Protein AF-A0A8S3J6Q9-F1 (afdb_monomer_lite)

Structure (mmCIF, N/CA/C/O backbone):
data_AF-A0A8S3J6Q9-F1
#
_entry.id   AF-A0A8S3J6Q9-F1
#
loop_
_atom_site.group_PDB
_atom_site.id
_atom_site.type_symbol
_atom_site.label_atom_id
_atom_site.label_alt_id
_atom_site.label_comp_id
_atom_site.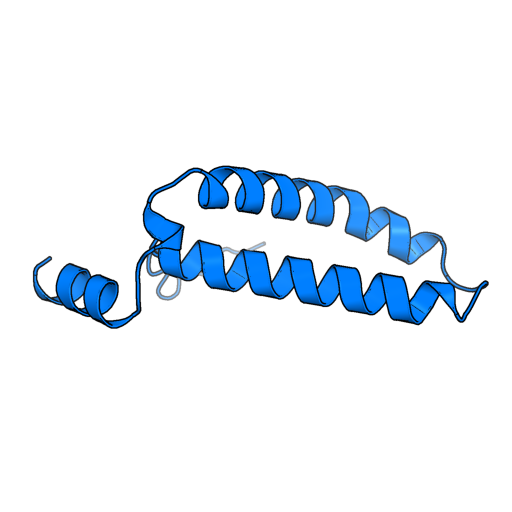label_asym_id
_atom_site.label_entity_id
_atom_site.label_seq_id
_atom_site.pdbx_PDB_ins_code
_atom_site.Cartn_x
_atom_site.Cartn_y
_atom_site.Cartn_z
_atom_site.occupancy
_atom_site.B_iso_or_equiv
_atom_site.auth_seq_id
_atom_site.auth_comp_id
_atom_site.auth_asym_id
_atom_site.auth_atom_id
_atom_site.pdbx_PDB_model_num
ATOM 1 N N . MET A 1 1 ? 10.796 -24.470 -4.615 1.00 58.34 1 MET A N 1
ATOM 2 C CA . MET A 1 1 ? 10.428 -23.459 -3.606 1.00 58.34 1 MET A CA 1
ATOM 3 C C . MET A 1 1 ? 9.499 -24.156 -2.640 1.00 58.34 1 MET A C 1
ATOM 5 O O . MET A 1 1 ? 8.334 -24.336 -2.973 1.00 58.34 1 MET A O 1
ATOM 9 N N . ASP A 1 2 ? 10.031 -24.623 -1.516 1.00 71.25 2 ASP A N 1
ATOM 10 C CA . ASP A 1 2 ? 9.210 -25.209 -0.461 1.00 71.25 2 ASP A CA 1
ATOM 11 C C . ASP A 1 2 ? 8.577 -24.066 0.329 1.00 71.25 2 ASP A C 1
ATOM 13 O O . ASP A 1 2 ? 9.266 -23.175 0.824 1.00 71.25 2 ASP A O 1
ATOM 17 N N . PHE A 1 3 ? 7.248 -24.032 0.357 1.00 68.62 3 PHE A N 1
ATOM 18 C CA . PHE A 1 3 ? 6.496 -22.939 0.959 1.00 68.62 3 PHE A CA 1
ATOM 19 C C . PHE A 1 3 ? 6.268 -23.253 2.440 1.00 68.62 3 PHE A C 1
ATOM 21 O O . PHE A 1 3 ? 5.292 -23.913 2.801 1.00 68.62 3 PHE A O 1
ATOM 28 N N . GLN A 1 4 ? 7.184 -22.814 3.305 1.00 74.81 4 GLN A N 1
ATOM 29 C CA . GLN A 1 4 ? 6.967 -22.861 4.751 1.00 74.81 4 GLN A CA 1
ATOM 30 C C . GLN A 1 4 ? 5.883 -21.837 5.114 1.00 74.81 4 GLN A C 1
ATOM 32 O O . GLN A 1 4 ? 6.066 -20.634 4.953 1.00 74.81 4 GLN A O 1
ATOM 37 N N . ARG A 1 5 ? 4.714 -22.321 5.555 1.00 65.00 5 ARG A N 1
ATOM 38 C CA . ARG A 1 5 ? 3.554 -21.497 5.952 1.00 65.00 5 ARG A CA 1
ATOM 39 C C . ARG A 1 5 ? 3.700 -20.915 7.361 1.00 65.00 5 ARG A C 1
ATOM 41 O O . ARG A 1 5 ? 2.702 -20.777 8.068 1.00 65.00 5 ARG A O 1
ATOM 48 N N . ASP A 1 6 ? 4.914 -20.620 7.799 1.00 62.88 6 ASP A N 1
ATOM 49 C CA . ASP A 1 6 ? 5.125 -20.174 9.169 1.00 62.88 6 ASP A CA 1
ATOM 50 C C . ASP A 1 6 ? 4.459 -18.797 9.348 1.00 62.88 6 ASP A C 1
ATOM 52 O O . ASP A 1 6 ? 4.880 -17.797 8.777 1.00 62.88 6 ASP A O 1
ATOM 56 N N . SER A 1 7 ? 3.335 -18.790 10.076 1.00 66.75 7 SER A N 1
ATOM 57 C CA . SER A 1 7 ? 2.550 -17.625 10.509 1.00 66.75 7 SER A CA 1
ATOM 58 C C . SER A 1 7 ? 2.325 -16.528 9.449 1.00 66.75 7 SER A C 1
ATOM 60 O O . SER A 1 7 ? 2.663 -15.360 9.659 1.00 66.75 7 SER A O 1
ATOM 62 N N . ILE A 1 8 ? 1.685 -16.866 8.327 1.00 72.56 8 ILE A N 1
ATOM 63 C CA . ILE A 1 8 ? 1.210 -15.852 7.372 1.00 72.56 8 ILE A CA 1
ATOM 64 C C . ILE A 1 8 ? -0.008 -15.146 7.978 1.00 72.56 8 ILE A C 1
ATOM 66 O O . ILE A 1 8 ? -1.125 -15.662 7.935 1.00 72.56 8 ILE A O 1
ATOM 70 N N . ARG A 1 9 ? 0.208 -13.958 8.550 1.00 82.50 9 ARG A N 1
ATOM 71 C CA . ARG A 1 9 ? -0.876 -13.066 8.967 1.00 82.50 9 ARG A CA 1
ATOM 72 C C . ARG A 1 9 ? -1.342 -12.248 7.753 1.00 82.50 9 ARG A C 1
ATOM 74 O O . ARG A 1 9 ? -0.493 -11.668 7.074 1.00 82.50 9 ARG A O 1
ATOM 81 N N . PRO A 1 10 ? -2.654 -12.165 7.475 1.00 85.06 10 PRO A N 1
ATOM 82 C CA . PRO A 1 10 ? -3.158 -11.229 6.477 1.00 85.06 10 PRO A CA 1
ATOM 83 C C . PRO A 1 10 ? -2.815 -9.790 6.884 1.00 85.06 10 PRO A C 1
ATOM 85 O O . PRO A 1 10 ? -2.938 -9.424 8.052 1.00 85.06 10 PRO A O 1
ATOM 88 N N . LEU A 1 11 ? -2.378 -8.985 5.917 1.00 89.31 11 LEU A N 1
ATOM 89 C CA . LEU A 1 11 ? -2.153 -7.552 6.101 1.00 89.31 11 LEU A CA 1
ATOM 90 C C . LEU A 1 11 ? -3.419 -6.783 5.725 1.00 89.31 11 LEU A C 1
ATOM 92 O O . LEU A 1 11 ? -4.106 -7.135 4.765 1.00 89.31 11 LEU A O 1
ATOM 96 N N . SER A 1 12 ? -3.696 -5.699 6.443 1.00 92.88 12 SER A N 1
ATOM 97 C CA . SER A 1 12 ? -4.735 -4.748 6.057 1.00 92.88 12 SER A CA 1
ATOM 98 C C . SER A 1 12 ? -4.329 -3.975 4.798 1.00 92.88 12 SER A C 1
ATOM 100 O O . SER A 1 12 ? -3.145 -3.850 4.456 1.00 92.88 12 SER A O 1
ATOM 102 N N . ASN A 1 13 ? -5.319 -3.390 4.119 1.00 94.31 13 ASN A N 1
ATOM 103 C CA . ASN A 1 13 ? -5.065 -2.503 2.981 1.00 94.31 13 ASN A CA 1
ATOM 104 C C . ASN A 1 13 ? -4.207 -1.293 3.386 1.00 94.31 13 ASN A C 1
ATOM 106 O O . ASN A 1 13 ? -3.360 -0.873 2.604 1.00 94.31 13 ASN A O 1
ATOM 110 N N . TYR A 1 14 ? -4.364 -0.784 4.614 1.00 95.12 14 TYR A N 1
ATOM 111 C CA . TYR A 1 14 ? -3.533 0.291 5.157 1.00 95.12 14 TYR A CA 1
ATOM 112 C C . TYR A 1 14 ? -2.065 -0.123 5.315 1.00 95.12 14 TYR A C 1
ATOM 114 O O . TYR A 1 14 ? -1.173 0.553 4.803 1.00 95.12 14 TYR A O 1
ATOM 122 N N . GLU A 1 15 ? -1.806 -1.261 5.968 1.00 94.06 15 GLU A N 1
ATOM 123 C CA . GLU A 1 15 ? -0.446 -1.794 6.141 1.00 94.06 15 GLU A CA 1
ATOM 124 C C . GLU A 1 15 ? 0.214 -2.043 4.778 1.00 94.06 15 GLU A C 1
ATOM 126 O O . GLU A 1 15 ? 1.362 -1.658 4.546 1.00 94.06 15 GLU A O 1
ATOM 131 N N . THR A 1 16 ? -0.547 -2.608 3.840 1.00 95.06 16 THR A N 1
ATOM 132 C CA . THR A 1 16 ? -0.091 -2.837 2.466 1.00 95.06 16 THR A CA 1
ATOM 133 C C . THR A 1 16 ? 0.212 -1.518 1.749 1.00 95.06 16 THR A C 1
ATOM 135 O O . THR A 1 16 ? 1.251 -1.401 1.100 1.00 95.06 16 THR A O 1
ATOM 138 N N . TYR A 1 17 ? -0.641 -0.501 1.895 1.00 95.88 17 TYR A N 1
ATOM 139 C CA . TYR A 1 17 ? -0.436 0.827 1.314 1.00 95.88 17 TYR A CA 1
ATOM 140 C C . TYR A 1 17 ? 0.855 1.478 1.811 1.00 95.88 17 TYR A C 1
ATOM 142 O O . TYR A 1 17 ? 1.640 1.954 0.988 1.00 95.88 17 TYR A O 1
ATOM 150 N N . LEU A 1 18 ? 1.129 1.438 3.119 1.00 94.75 18 LEU A N 1
ATOM 151 C CA . LEU A 1 18 ? 2.372 1.977 3.679 1.00 94.75 18 LEU A CA 1
ATOM 152 C C . LEU A 1 18 ? 3.609 1.282 3.099 1.00 94.75 18 LEU A C 1
ATOM 154 O O . LEU A 1 18 ? 4.545 1.954 2.659 1.00 94.75 18 LEU A O 1
ATOM 158 N N . VAL A 1 19 ? 3.598 -0.053 3.040 1.00 94.19 19 VAL A N 1
ATOM 159 C CA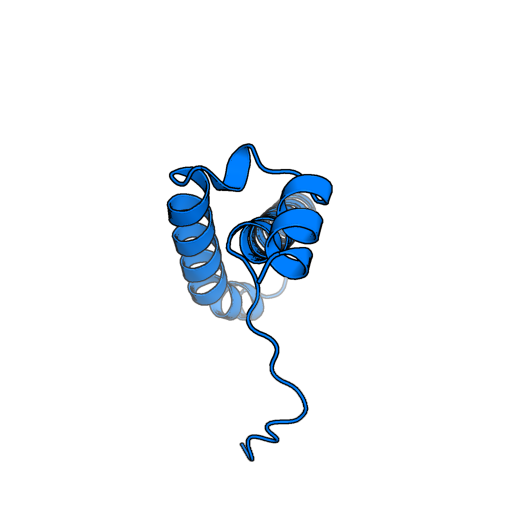 . VAL A 1 19 ? 4.722 -0.838 2.507 1.00 94.19 19 VAL A CA 1
ATOM 160 C C . VAL A 1 19 ? 4.946 -0.539 1.025 1.00 94.19 19 VAL A C 1
ATOM 162 O O . VAL A 1 19 ? 6.061 -0.208 0.618 1.00 94.19 19 VAL A O 1
ATOM 165 N N . VAL A 1 20 ? 3.895 -0.606 0.206 1.00 94.19 20 VAL A N 1
ATOM 166 C CA . VAL A 1 20 ? 3.994 -0.382 -1.244 1.00 94.19 20 VAL A CA 1
ATOM 167 C C . VAL A 1 20 ? 4.439 1.053 -1.547 1.00 94.19 20 VAL A C 1
ATOM 169 O O . VAL A 1 20 ? 5.300 1.257 -2.408 1.00 94.19 20 VAL A O 1
ATOM 172 N N . LYS A 1 21 ? 3.926 2.044 -0.808 1.00 93.75 21 LYS A N 1
ATOM 173 C CA . LYS A 1 21 ? 4.330 3.451 -0.935 1.00 93.75 21 LYS A CA 1
ATOM 174 C C . LYS A 1 21 ? 5.808 3.650 -0.602 1.00 93.75 21 LYS A C 1
ATOM 176 O O . LYS A 1 21 ? 6.515 4.293 -1.379 1.00 93.75 21 LYS A O 1
ATOM 181 N N . GLN A 1 22 ? 6.289 3.054 0.490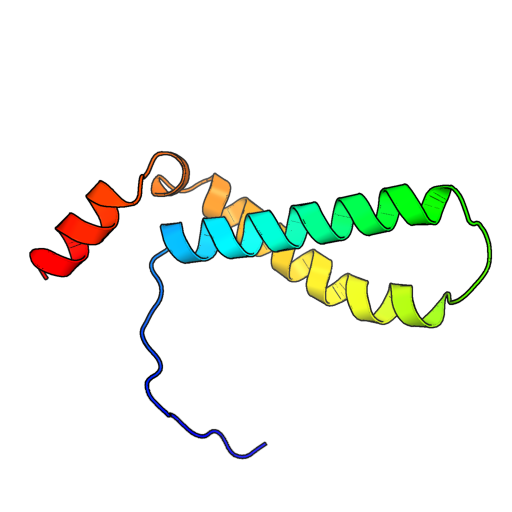 1.00 92.56 22 GLN A N 1
ATOM 182 C CA . GLN A 1 22 ? 7.696 3.126 0.886 1.00 92.56 22 GLN A CA 1
ATOM 183 C C . GLN A 1 22 ? 8.620 2.505 -0.173 1.00 92.56 22 GLN A C 1
ATOM 185 O O . GLN A 1 22 ? 9.658 3.082 -0.512 1.00 92.56 22 GLN A O 1
ATOM 190 N N . ILE A 1 23 ? 8.245 1.347 -0.730 1.00 89.94 23 ILE A N 1
ATOM 191 C CA . ILE A 1 23 ? 9.021 0.692 -1.794 1.00 89.94 23 ILE A CA 1
ATOM 192 C C . ILE A 1 23 ? 9.044 1.574 -3.051 1.00 89.94 23 ILE A C 1
ATOM 194 O O . ILE A 1 23 ? 10.111 1.786 -3.630 1.00 89.94 23 ILE A O 1
ATOM 198 N N . HIS A 1 24 ? 7.898 2.134 -3.451 1.00 88.44 24 HIS A N 1
ATOM 199 C CA . HIS A 1 24 ? 7.812 3.025 -4.610 1.00 88.44 24 HIS A CA 1
ATOM 200 C C . HIS A 1 24 ? 8.706 4.268 -4.456 1.00 88.44 24 HIS A C 1
ATOM 202 O O . HIS A 1 24 ? 9.461 4.603 -5.369 1.00 88.44 24 HIS A O 1
ATOM 208 N N . GLN A 1 25 ? 8.676 4.917 -3.288 1.00 87.50 25 GLN A N 1
ATOM 209 C CA . GLN A 1 25 ? 9.527 6.072 -2.978 1.00 87.50 25 GLN A CA 1
ATOM 210 C C . GLN A 1 25 ? 11.016 5.709 -3.019 1.00 87.50 25 GLN A C 1
ATOM 212 O O . GLN A 1 25 ? 11.793 6.381 -3.695 1.00 87.50 25 GLN A O 1
ATOM 217 N N . THR A 1 26 ? 11.394 4.592 -2.392 1.00 84.75 26 THR A N 1
ATOM 218 C CA . THR A 1 26 ? 12.782 4.101 -2.379 1.00 84.75 26 THR A CA 1
ATOM 219 C C . THR A 1 26 ? 13.300 3.819 -3.794 1.00 84.75 26 THR A C 1
ATOM 221 O O . THR A 1 26 ? 14.454 4.116 -4.112 1.00 84.75 26 THR A O 1
ATOM 224 N N . ASN A 1 27 ? 12.460 3.257 -4.668 1.00 79.88 27 ASN A N 1
ATOM 225 C CA . ASN A 1 27 ? 12.829 2.997 -6.061 1.00 79.88 27 ASN A CA 1
ATOM 226 C C . ASN A 1 27 ? 13.022 4.304 -6.843 1.00 79.88 27 ASN A C 1
ATOM 228 O O . ASN A 1 27 ? 14.025 4.448 -7.543 1.00 79.88 27 ASN A O 1
ATOM 232 N N . ASN A 1 28 ? 12.141 5.289 -6.649 1.00 73.69 28 ASN A N 1
ATOM 233 C CA . ASN A 1 28 ? 12.272 6.600 -7.286 1.00 73.69 28 ASN A CA 1
ATOM 234 C C . ASN A 1 28 ? 13.539 7.348 -6.831 1.00 73.69 28 ASN A C 1
ATOM 236 O O . ASN A 1 28 ? 14.247 7.913 -7.664 1.00 73.69 28 ASN A O 1
ATOM 240 N N . GLU A 1 29 ? 13.876 7.327 -5.539 1.00 72.50 29 GLU A N 1
ATOM 241 C CA . GLU A 1 29 ? 15.101 7.956 -5.015 1.00 72.50 29 GLU A CA 1
ATOM 242 C C . GLU A 1 29 ? 16.372 7.328 -5.601 1.00 72.50 29 GLU A C 1
ATOM 244 O O . GLU A 1 29 ? 17.315 8.031 -5.982 1.00 72.50 29 GLU A O 1
ATOM 249 N N . ARG A 1 30 ? 16.385 5.997 -5.744 1.00 67.75 30 ARG A N 1
ATOM 250 C CA . ARG A 1 30 ? 17.487 5.267 -6.388 1.00 67.75 30 ARG A CA 1
ATOM 251 C C . ARG A 1 30 ? 17.637 5.638 -7.861 1.00 67.75 30 ARG A C 1
ATOM 253 O O . ARG A 1 30 ? 18.767 5.743 -8.338 1.00 67.75 30 ARG A O 1
ATOM 260 N N . ASP A 1 31 ? 16.536 5.865 -8.568 1.00 63.56 31 ASP A N 1
ATOM 261 C CA . ASP A 1 31 ? 16.559 6.270 -9.975 1.00 63.56 31 ASP A CA 1
ATOM 262 C C . ASP A 1 31 ? 17.028 7.722 -10.146 1.00 63.56 31 ASP A C 1
ATOM 264 O O . ASP A 1 31 ? 17.820 8.019 -11.046 1.00 63.56 31 ASP A O 1
ATOM 268 N N . VAL A 1 32 ? 16.640 8.624 -9.237 1.00 59.78 32 VAL A N 1
ATOM 269 C CA . VAL A 1 32 ? 17.140 10.010 -9.206 1.00 59.78 32 VAL A CA 1
ATOM 270 C C . VAL A 1 32 ? 18.644 10.045 -8.908 1.00 59.78 32 VAL A C 1
ATOM 272 O O . VAL A 1 32 ? 19.389 10.727 -9.614 1.00 59.78 32 VAL A O 1
ATOM 275 N N . GLY A 1 33 ? 19.125 9.248 -7.947 1.00 54.94 33 GLY A N 1
ATOM 276 C CA . GLY A 1 33 ? 20.554 9.143 -7.622 1.00 54.94 33 GLY A CA 1
ATOM 277 C C . GLY A 1 33 ? 21.417 8.537 -8.741 1.00 54.94 33 GLY A C 1
ATOM 278 O O . GLY A 1 33 ? 22.597 8.870 -8.868 1.00 54.94 33 GLY A O 1
ATOM 279 N N . LYS A 1 34 ? 20.838 7.685 -9.599 1.00 53.50 34 LYS A N 1
ATOM 280 C CA . LYS A 1 34 ? 21.524 7.065 -10.750 1.00 53.50 34 LYS A CA 1
ATOM 281 C C . LYS A 1 34 ? 21.531 7.932 -12.007 1.00 53.50 34 LYS A C 1
ATOM 283 O O . LYS A 1 34 ? 22.461 7.815 -12.804 1.00 53.50 34 LYS A O 1
ATOM 288 N N . ARG A 1 35 ? 20.575 8.855 -12.175 1.00 52.91 35 ARG A N 1
ATOM 289 C CA . ARG A 1 35 ? 20.582 9.824 -13.292 1.00 52.91 35 ARG A CA 1
ATOM 290 C C . ARG A 1 35 ? 21.820 10.733 -13.292 1.00 52.91 35 ARG A C 1
ATOM 292 O O . ARG A 1 35 ? 22.204 11.214 -14.355 1.00 52.91 35 ARG A O 1
ATOM 299 N N . GLY A 1 36 ? 22.485 10.896 -12.143 1.00 48.16 36 GLY A N 1
ATOM 300 C CA . GLY A 1 36 ? 23.780 11.579 -12.019 1.00 48.16 36 GLY A CA 1
ATOM 301 C C . GLY A 1 36 ? 25.015 10.730 -12.366 1.00 48.16 36 GLY A C 1
ATOM 302 O O . GLY A 1 36 ? 26.099 11.281 -12.528 1.00 48.16 36 GLY A O 1
ATOM 303 N N . LYS A 1 37 ? 24.885 9.403 -12.513 1.00 53.53 37 LYS A N 1
ATOM 304 C CA . LYS A 1 37 ? 25.983 8.480 -12.852 1.00 53.53 37 LYS A CA 1
ATOM 305 C C . LYS A 1 37 ? 25.603 7.654 -14.082 1.00 53.53 37 LYS A C 1
ATOM 307 O O . LYS A 1 37 ? 25.323 6.460 -14.006 1.00 53.53 37 LYS A O 1
ATOM 312 N N . LYS A 1 38 ? 25.574 8.321 -15.241 1.00 50.16 38 LYS A N 1
ATOM 313 C CA . LYS A 1 38 ? 25.431 7.679 -16.557 1.00 50.16 38 LYS A CA 1
ATOM 314 C C . LYS A 1 38 ? 26.574 6.683 -16.769 1.00 50.16 38 LYS A C 1
ATOM 316 O O . LYS A 1 38 ? 27.694 7.083 -17.060 1.00 50.16 38 LYS A O 1
ATOM 321 N N . GLY A 1 39 ? 26.252 5.398 -16.696 1.00 52.28 39 GLY A N 1
ATOM 322 C CA . GLY A 1 39 ? 27.088 4.341 -17.253 1.00 52.28 39 GLY A CA 1
ATOM 323 C C . GLY A 1 39 ? 27.561 3.324 -16.233 1.00 52.28 39 GLY A C 1
ATOM 324 O O . GLY A 1 39 ? 28.731 3.315 -15.890 1.00 52.28 39 GLY A O 1
ATOM 325 N N . GLN A 1 40 ? 26.672 2.428 -15.806 1.00 49.16 40 GLN A N 1
ATOM 326 C CA . GLN A 1 40 ? 26.972 0.995 -15.695 1.00 49.16 40 GLN A CA 1
ATOM 327 C C . GLN A 1 40 ? 25.710 0.234 -15.263 1.00 49.16 40 GLN A C 1
ATOM 329 O O . GLN A 1 40 ? 25.024 0.634 -14.330 1.00 49.16 40 GLN A O 1
ATOM 334 N N . ASN A 1 41 ? 25.452 -0.887 -15.944 1.00 45.53 41 ASN A N 1
ATOM 335 C CA . ASN A 1 41 ? 24.429 -1.909 -15.672 1.00 45.53 41 ASN A CA 1
ATOM 336 C C . ASN A 1 41 ? 22.995 -1.678 -16.183 1.00 45.53 41 ASN A C 1
ATOM 338 O O . ASN A 1 41 ? 22.034 -1.688 -15.418 1.00 45.53 41 ASN A O 1
ATOM 342 N N . ARG A 1 42 ? 22.845 -1.681 -17.518 1.00 52.78 42 ARG A N 1
ATOM 343 C CA . ARG A 1 42 ? 21.558 -1.901 -18.220 1.00 52.78 42 ARG A CA 1
ATOM 344 C C . ARG A 1 42 ? 20.865 -3.228 -17.843 1.00 52.78 42 ARG A C 1
ATOM 346 O O . ARG A 1 42 ? 19.665 -3.370 -18.028 1.00 52.78 42 ARG A O 1
ATOM 353 N N . THR A 1 43 ? 21.587 -4.200 -17.281 1.00 51.03 43 THR A N 1
ATOM 354 C CA . THR A 1 43 ? 21.048 -5.521 -16.903 1.00 51.03 43 THR A CA 1
ATOM 355 C C . THR A 1 43 ? 20.226 -5.501 -15.605 1.00 51.03 43 THR A C 1
ATOM 357 O O . THR A 1 43 ? 19.328 -6.319 -15.438 1.00 51.03 43 THR A O 1
ATOM 360 N N . LEU A 1 44 ? 20.484 -4.549 -14.697 1.00 49.56 44 LEU A N 1
ATOM 361 C CA . LEU A 1 44 ? 19.731 -4.371 -13.440 1.00 49.56 44 LEU A CA 1
ATOM 362 C C . LEU A 1 44 ? 18.443 -3.553 -13.629 1.00 49.56 44 LEU A C 1
ATOM 364 O O . LEU A 1 44 ? 17.521 -3.665 -12.823 1.00 49.56 44 LEU A O 1
ATOM 368 N N . GLU A 1 45 ? 18.371 -2.737 -14.682 1.00 53.78 45 GLU A N 1
ATOM 369 C CA . GLU A 1 45 ? 17.182 -1.941 -15.008 1.00 53.78 45 GLU A CA 1
ATOM 370 C C . GLU A 1 45 ? 16.031 -2.839 -15.481 1.00 53.78 45 GLU A C 1
ATOM 372 O O . GLU A 1 45 ? 14.909 -2.686 -15.004 1.00 53.78 45 GLU A O 1
ATOM 377 N N . HIS A 1 46 ? 16.309 -3.851 -16.314 1.00 49.81 46 HIS A N 1
ATOM 378 C CA . HIS A 1 46 ? 15.283 -4.759 -16.842 1.00 49.81 46 HIS A CA 1
ATOM 379 C C . HIS A 1 46 ? 14.621 -5.651 -15.776 1.00 49.81 46 HIS A C 1
ATOM 381 O O . HIS A 1 46 ? 13.411 -5.862 -15.847 1.00 49.81 46 HIS A O 1
ATOM 387 N N . CYS A 1 47 ? 15.357 -6.114 -14.754 1.00 51.34 47 CYS A N 1
ATOM 388 C CA . CYS A 1 47 ? 14.773 -6.892 -13.648 1.00 51.34 47 CYS A CA 1
ATOM 389 C C . CYS A 1 47 ? 13.787 -6.085 -12.785 1.00 51.34 47 CYS A C 1
ATOM 391 O O . CYS A 1 47 ? 12.922 -6.673 -12.142 1.00 51.34 47 CYS A O 1
ATOM 393 N N . ASN A 1 48 ? 13.885 -4.751 -12.773 1.00 63.84 48 ASN A N 1
ATOM 394 C CA . ASN A 1 48 ? 13.033 -3.902 -11.939 1.00 63.84 48 ASN A CA 1
ATOM 395 C C . ASN A 1 48 ? 11.782 -3.382 -12.660 1.00 63.84 48 ASN A C 1
ATOM 397 O O . ASN A 1 48 ? 10.871 -2.915 -11.985 1.00 63.84 48 ASN A O 1
ATOM 401 N N . VAL A 1 49 ? 11.686 -3.478 -13.995 1.00 73.69 49 VAL A N 1
ATOM 402 C CA . VAL A 1 49 ? 10.537 -2.918 -14.739 1.00 73.69 49 VAL A CA 1
ATOM 403 C C . VAL A 1 49 ? 9.230 -3.605 -14.344 1.00 73.69 49 VAL A C 1
ATOM 405 O O . VAL A 1 49 ? 8.283 -2.924 -13.965 1.00 73.69 49 VAL A O 1
ATOM 408 N N . GLY A 1 50 ? 9.187 -4.942 -14.356 1.00 80.94 50 GLY A N 1
ATOM 409 C CA . GLY 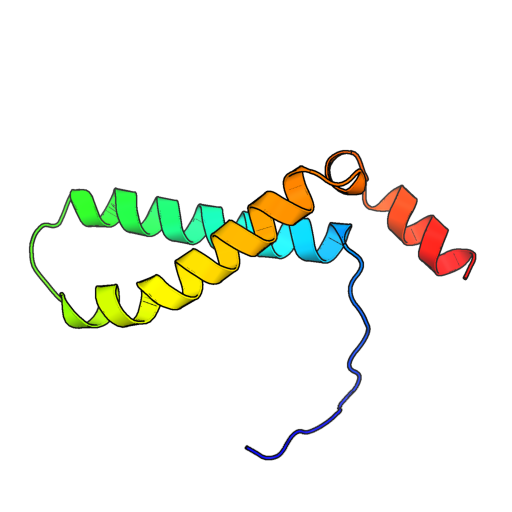A 1 50 ? 7.975 -5.691 -13.998 1.00 80.94 50 GLY A CA 1
ATOM 410 C C . GLY A 1 50 ? 7.554 -5.472 -12.543 1.00 80.94 50 GLY A C 1
ATOM 411 O O . GLY A 1 50 ? 6.381 -5.236 -12.263 1.00 80.94 50 GLY A O 1
ATOM 412 N N . LEU A 1 51 ? 8.523 -5.465 -11.622 1.00 83.44 51 LEU A N 1
ATOM 413 C CA . LEU A 1 51 ? 8.271 -5.191 -10.208 1.00 83.44 51 LEU A CA 1
ATOM 414 C C . LEU A 1 51 ? 7.743 -3.762 -10.002 1.00 83.44 51 LEU A C 1
ATOM 416 O O . LEU A 1 51 ? 6.757 -3.572 -9.296 1.00 83.44 51 LEU A O 1
ATOM 420 N N . ASN A 1 52 ? 8.338 -2.769 -10.669 1.00 84.94 52 ASN A N 1
ATOM 421 C CA . ASN A 1 52 ? 7.883 -1.380 -10.622 1.00 84.94 52 ASN A CA 1
ATOM 422 C C . ASN A 1 52 ? 6.467 -1.217 -11.186 1.00 84.94 52 ASN A C 1
ATOM 424 O O . ASN A 1 52 ? 5.681 -0.466 -10.614 1.00 84.94 52 ASN A O 1
ATOM 428 N N . THR A 1 53 ? 6.114 -1.929 -12.261 1.00 89.62 53 THR A N 1
ATOM 429 C CA . THR A 1 53 ? 4.748 -1.928 -12.804 1.00 89.62 53 THR A CA 1
ATOM 430 C C . THR A 1 53 ? 3.744 -2.482 -11.797 1.00 89.62 53 THR A C 1
ATOM 432 O O . THR A 1 53 ? 2.702 -1.863 -11.585 1.00 89.62 53 THR A O 1
ATOM 435 N N . VAL A 1 54 ? 4.057 -3.605 -11.141 1.00 91.94 54 VAL A N 1
ATOM 436 C CA . VAL A 1 54 ? 3.181 -4.200 -10.115 1.00 91.94 54 VAL A CA 1
ATOM 437 C C . VAL A 1 54 ? 3.037 -3.269 -8.912 1.00 91.94 54 VAL A C 1
ATOM 439 O O . VAL A 1 54 ? 1.918 -3.017 -8.474 1.00 91.94 54 VAL A O 1
ATOM 442 N N . ILE A 1 55 ? 4.143 -2.707 -8.416 1.00 91.75 55 ILE A N 1
ATOM 443 C CA . ILE A 1 55 ? 4.139 -1.737 -7.310 1.00 91.75 55 ILE A CA 1
ATOM 444 C C . ILE A 1 55 ? 3.293 -0.516 -7.670 1.00 91.75 55 ILE A C 1
ATOM 446 O O . ILE A 1 55 ? 2.459 -0.097 -6.873 1.00 91.75 55 ILE A O 1
ATOM 450 N N . TYR A 1 56 ? 3.478 0.043 -8.867 1.00 92.25 56 TYR A N 1
ATOM 451 C CA . TYR A 1 56 ? 2.716 1.201 -9.326 1.00 92.25 56 TYR A CA 1
ATOM 452 C C . TYR A 1 56 ? 1.220 0.891 -9.433 1.00 92.25 56 TYR A C 1
ATOM 454 O O . TYR A 1 56 ? 0.400 1.671 -8.954 1.00 92.25 56 TYR A O 1
ATOM 462 N N . GLY A 1 57 ? 0.858 -0.254 -10.019 1.00 95.31 57 GLY A N 1
ATOM 463 C CA . GLY A 1 57 ? -0.535 -0.687 -10.128 1.00 95.31 57 GLY A CA 1
ATOM 464 C C . GLY A 1 57 ? -1.188 -0.897 -8.760 1.00 95.31 57 GLY A C 1
ATOM 465 O O . GLY A 1 57 ? -2.280 -0.385 -8.517 1.00 95.31 57 GLY A O 1
ATOM 466 N N . ALA A 1 58 ? -0.495 -1.582 -7.845 1.00 95.81 58 ALA A N 1
ATOM 467 C CA . ALA A 1 58 ? -0.962 -1.795 -6.478 1.00 95.81 58 ALA A CA 1
ATOM 468 C C . ALA A 1 58 ? -1.133 -0.468 -5.727 1.00 95.81 58 ALA A C 1
ATOM 470 O O . ALA A 1 58 ? -2.171 -0.242 -5.109 1.00 95.81 58 ALA A O 1
ATOM 471 N N . LEU A 1 59 ? -0.154 0.437 -5.828 1.00 95.69 59 LEU A N 1
ATOM 472 C CA . LEU A 1 59 ? -0.231 1.753 -5.204 1.00 95.69 59 LEU A CA 1
ATOM 473 C C . LEU A 1 59 ? -1.416 2.551 -5.747 1.00 95.69 59 LEU A C 1
ATOM 475 O O . LEU A 1 59 ? -2.182 3.090 -4.960 1.00 95.69 59 LEU A O 1
ATOM 479 N N . LYS A 1 60 ? -1.612 2.577 -7.071 1.00 96.31 60 LYS A N 1
ATOM 480 C CA . LYS A 1 60 ? -2.721 3.306 -7.701 1.00 96.31 60 LYS A CA 1
ATOM 481 C C . LYS A 1 60 ? -4.087 2.795 -7.274 1.00 96.31 60 LYS A C 1
ATOM 483 O O . LYS A 1 60 ? -4.985 3.600 -7.056 1.00 96.31 60 LYS A O 1
ATOM 488 N N . TYR A 1 61 ? -4.233 1.482 -7.142 1.00 97.06 61 TYR A N 1
ATOM 489 C CA . TYR A 1 61 ? -5.456 0.886 -6.619 1.00 97.06 61 TYR A CA 1
ATOM 490 C C . TYR A 1 61 ? -5.699 1.291 -5.157 1.00 97.06 61 TYR A C 1
ATOM 492 O O . TYR A 1 61 ? -6.791 1.729 -4.804 1.00 97.06 61 TYR A O 1
ATOM 500 N N . LEU A 1 62 ? -4.670 1.201 -4.310 1.00 96.50 62 LEU A N 1
ATOM 501 C CA . LEU A 1 62 ? -4.774 1.545 -2.889 1.00 96.50 62 LEU A CA 1
ATOM 502 C C . LEU A 1 62 ? -5.031 3.044 -2.671 1.00 96.50 62 LEU A C 1
ATOM 504 O O . LEU A 1 62 ? -5.827 3.392 -1.803 1.00 96.50 62 LEU A O 1
ATOM 508 N N . GLU A 1 63 ? -4.437 3.909 -3.499 1.00 96.00 63 GLU A N 1
ATOM 509 C CA . GLU A 1 63 ? -4.651 5.365 -3.507 1.00 96.00 63 GLU A CA 1
ATOM 510 C C . GLU A 1 63 ? -6.106 5.765 -3.797 1.00 96.00 63 GLU A C 1
ATOM 512 O O . GLU A 1 63 ? -6.528 6.852 -3.414 1.00 96.00 63 GLU A O 1
ATOM 517 N N . GLN A 1 64 ? -6.874 4.906 -4.471 1.00 96.06 64 GLN A N 1
ATOM 518 C CA . GLN A 1 64 ? -8.298 5.128 -4.747 1.00 96.06 64 GLN A CA 1
ATOM 519 C C . GLN A 1 64 ? -9.210 4.613 -3.629 1.00 96.06 64 GLN A C 1
ATOM 521 O O . GLN A 1 64 ? -10.422 4.817 -3.679 1.00 96.06 64 GLN A O 1
ATOM 526 N N . SER A 1 65 ? -8.652 3.920 -2.637 1.00 94.38 65 SER A N 1
ATOM 527 C CA . SER A 1 65 ? -9.417 3.339 -1.542 1.00 94.38 65 SER A CA 1
ATOM 528 C C . SER A 1 65 ? -9.400 4.237 -0.296 1.00 94.38 65 SER A C 1
ATOM 530 O O . SER A 1 65 ? -8.456 5.006 -0.103 1.00 94.38 65 SER A O 1
ATOM 532 N N . PRO A 1 66 ? -10.377 4.094 0.620 1.00 94.56 66 PRO A N 1
ATOM 533 C CA . PRO A 1 66 ? -10.399 4.854 1.873 1.00 94.56 66 PRO A CA 1
ATOM 534 C C . PRO A 1 66 ? -9.210 4.577 2.806 1.00 94.56 66 PRO A C 1
ATOM 536 O O . PRO A 1 66 ? -9.037 5.282 3.797 1.00 94.56 66 PRO A O 1
ATOM 539 N N . CYS A 1 67 ? -8.371 3.568 2.524 1.00 93.69 67 CYS A N 1
ATOM 540 C CA . CYS A 1 67 ? -7.235 3.247 3.388 1.00 93.69 67 CYS A CA 1
ATOM 541 C C . CYS A 1 67 ? -6.189 4.365 3.443 1.00 93.69 67 CYS A C 1
ATOM 543 O O . CYS A 1 67 ? -5.387 4.402 4.368 1.00 93.69 67 CYS A O 1
ATOM 545 N N . VAL A 1 68 ? -6.190 5.290 2.481 1.00 93.38 68 VAL A N 1
ATOM 546 C CA . VAL A 1 68 ? -5.266 6.433 2.455 1.00 93.38 68 VAL A CA 1
ATOM 547 C C . VAL A 1 68 ? -5.479 7.376 3.640 1.00 93.38 68 VAL A C 1
ATOM 549 O O . VAL A 1 68 ? -4.521 7.991 4.105 1.00 93.38 68 VAL A O 1
ATOM 552 N N . GLU A 1 69 ? -6.714 7.473 4.132 1.00 93.00 69 GLU A N 1
ATOM 553 C CA . GLU A 1 69 ? -7.111 8.368 5.226 1.00 93.00 69 GLU A CA 1
ATOM 554 C C . GLU A 1 69 ? -7.063 7.679 6.598 1.00 93.00 69 GLU A C 1
ATOM 556 O O . GLU A 1 69 ? -7.294 8.310 7.630 1.00 93.00 69 GLU A O 1
ATOM 561 N N . GLN A 1 70 ? -6.757 6.378 6.626 1.00 93.06 70 GLN A N 1
ATOM 562 C CA . GLN A 1 70 ? -6.651 5.612 7.861 1.00 93.06 70 GLN A CA 1
ATOM 563 C C . GLN A 1 70 ? -5.363 5.941 8.625 1.00 93.06 70 GLN A C 1
ATOM 565 O O . GLN A 1 70 ? -4.382 6.462 8.090 1.00 93.06 70 GLN A O 1
ATOM 570 N N . ASN A 1 71 ? -5.367 5.595 9.908 1.00 92.75 71 ASN A N 1
ATOM 571 C CA . ASN A 1 71 ? -4.221 5.704 10.798 1.00 92.75 71 ASN A CA 1
ATOM 572 C C . ASN A 1 71 ? -4.039 4.388 11.585 1.00 92.75 71 ASN A C 1
ATOM 574 O O . ASN A 1 71 ? -4.932 3.532 11.568 1.00 92.75 71 ASN A O 1
ATOM 578 N N . PRO A 1 72 ? -2.895 4.201 12.266 1.00 91.81 72 PRO A N 1
ATOM 579 C CA . PRO A 1 72 ? -2.615 2.964 12.990 1.00 91.81 72 PRO A CA 1
ATOM 580 C C . PRO A 1 72 ? -3.624 2.656 14.104 1.00 91.81 72 PRO A C 1
ATOM 582 O O . PRO A 1 72 ? -3.888 1.483 14.368 1.00 91.81 72 PRO A O 1
ATOM 585 N N . ASP A 1 73 ? -4.216 3.680 14.723 1.00 92.00 73 ASP A N 1
ATOM 586 C CA . ASP A 1 73 ? -5.184 3.513 15.811 1.00 92.00 73 ASP A CA 1
ATOM 587 C C . ASP A 1 73 ? -6.481 2.877 15.299 1.00 92.00 73 ASP A C 1
ATOM 589 O O . ASP A 1 73 ? -6.966 1.916 15.891 1.00 92.00 73 ASP A O 1
ATOM 593 N N . ILE A 1 74 ? -6.982 3.326 14.142 1.00 89.56 74 ILE A N 1
ATOM 594 C CA . ILE A 1 74 ? -8.167 2.753 13.477 1.00 89.56 74 ILE A CA 1
ATOM 595 C C . ILE A 1 74 ? -7.947 1.270 13.155 1.00 89.56 74 ILE A C 1
ATOM 597 O O . ILE A 1 74 ? -8.836 0.446 13.355 1.00 89.56 74 ILE A O 1
ATOM 601 N N . ILE A 1 75 ? -6.758 0.914 12.664 1.00 89.69 75 ILE A N 1
ATOM 602 C CA . ILE A 1 75 ? -6.424 -0.475 12.321 1.00 89.69 75 ILE A CA 1
ATOM 603 C C . ILE A 1 75 ? -6.286 -1.338 13.577 1.00 89.69 75 ILE A C 1
ATOM 605 O O . ILE A 1 75 ? -6.758 -2.473 13.604 1.00 89.69 75 ILE A O 1
ATOM 609 N N . THR A 1 76 ? -5.670 -0.797 14.628 1.00 88.75 76 THR A N 1
ATOM 610 C CA . THR A 1 76 ? -5.530 -1.487 15.915 1.00 88.75 76 THR A CA 1
ATOM 611 C C . THR A 1 76 ? -6.894 -1.738 16.545 1.00 88.75 76 THR A C 1
ATOM 613 O O . THR A 1 76 ? -7.165 -2.861 16.966 1.00 88.75 76 THR A O 1
ATOM 616 N N . GLN A 1 77 ? -7.773 -0.732 16.533 1.00 90.25 77 GLN A N 1
ATOM 617 C CA . GLN A 1 77 ? -9.152 -0.866 16.984 1.00 90.25 77 GLN A CA 1
ATOM 618 C C . GLN A 1 77 ? -9.889 -1.946 16.179 1.00 90.25 77 GLN A C 1
ATOM 620 O O . GLN A 1 77 ? -10.453 -2.863 16.772 1.00 90.25 77 GLN A O 1
ATOM 625 N N . PHE A 1 78 ? -9.799 -1.909 14.846 1.00 87.88 78 PHE A N 1
ATOM 626 C CA . PHE A 1 78 ? -10.425 -2.902 13.969 1.00 87.88 78 PHE A CA 1
ATOM 627 C C . PHE A 1 78 ? -9.979 -4.338 14.277 1.00 87.88 78 PHE A C 1
ATOM 629 O O . PHE A 1 78 ? -10.810 -5.235 14.339 1.00 87.88 78 PHE A O 1
ATOM 636 N N . TYR A 1 79 ? -8.682 -4.5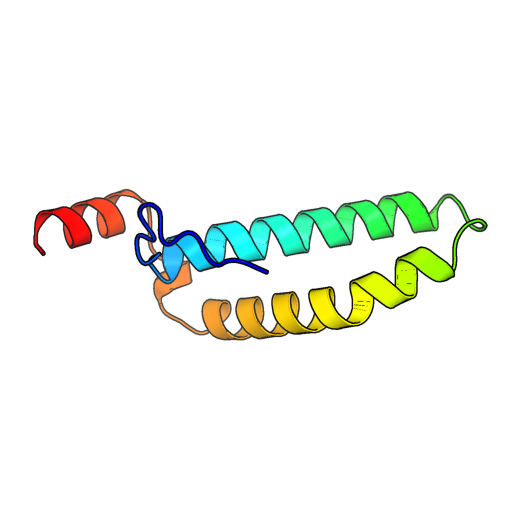67 14.508 1.00 86.12 79 TYR A N 1
ATOM 637 C CA . TYR A 1 79 ? -8.185 -5.894 14.889 1.00 86.12 79 TYR A CA 1
ATOM 638 C C . TYR A 1 79 ? -8.535 -6.294 16.326 1.00 86.12 79 TYR A C 1
ATOM 640 O O . TYR A 1 79 ? -8.543 -7.482 16.621 1.00 86.12 79 TYR A O 1
ATOM 648 N N . SER A 1 80 ? -8.768 -5.333 17.224 1.00 86.31 80 SER A N 1
ATOM 649 C CA . SER A 1 80 ? -9.155 -5.614 18.612 1.00 86.31 80 SER A CA 1
ATOM 650 C C . SER A 1 80 ? -10.642 -5.939 18.776 1.00 86.31 80 SER A C 1
ATOM 652 O O . SER A 1 80 ? -11.018 -6.589 19.748 1.00 86.31 80 SER A O 1
ATOM 654 N N . GLU A 1 81 ? -11.473 -5.484 17.837 1.00 76.94 81 GLU A N 1
ATOM 655 C CA . GLU A 1 81 ? -12.919 -5.732 17.798 1.00 76.94 81 GLU A CA 1
ATOM 656 C C . GLU A 1 81 ? -13.304 -6.949 16.928 1.00 76.94 81 GLU A C 1
ATOM 658 O O . GLU A 1 81 ? -14.472 -7.342 16.924 1.00 76.94 81 GLU A O 1
ATOM 663 N N . ALA A 1 82 ? -12.345 -7.535 16.200 1.00 59.16 82 ALA A N 1
ATOM 664 C CA . ALA A 1 82 ? -12.515 -8.699 15.320 1.00 59.16 82 ALA A CA 1
ATOM 665 C C . ALA A 1 82 ? -12.185 -10.025 16.022 1.00 59.16 82 ALA A C 1
ATOM 667 O O . ALA A 1 82 ? -12.878 -11.024 15.717 1.00 59.16 82 ALA A O 1
#

InterPro domains:
  IPR038324 Rpb4/RPC9 superfamily [G3DSA:1.20.1250.40] (1-82)

Organism: NCBI:txid392030

Secondary structure (DSSP, 8-state):
-----TT-PPPPHHHHHHH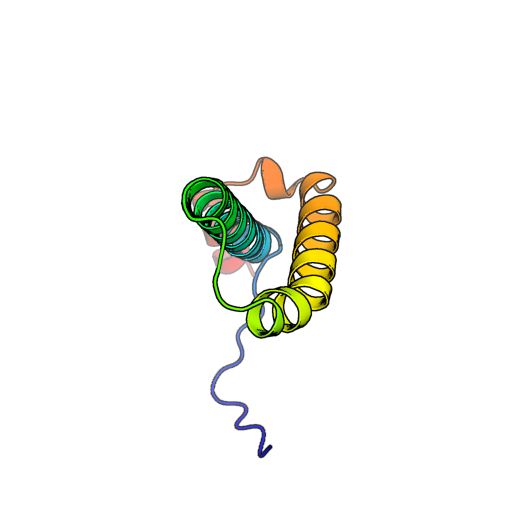HHHHHHHHHHHHHHHHTS--S-HHHHHHHHHHHHHHHHHHHHHHTSGGGG--HHHHHHHHHH-

Radius of gyration: 16.92 Å; chains: 1; bounding box: 40×37×37 Å

Foldseek 3Di:
DDDDPPDDDDDDLLRVLVVLVVVLVVVVVVVVVCVVPPDDDPPVVVVCPVVNVVSVVSNVVSVPDPSVVDDPVVVVVVVVVD

pLDDT: mean 79.08, std 16.7, range [45.53, 97.06]

Sequence (82 aa):
MDFQRDSIRPLSNYETYLVVKQIHQTNNERDVGKRGKKGQNRTLEHCNVGLNTVIYGALKYLEQSPCVEQNPDIITQFYSEA